Protein AF-A0A504JTM5-F1 (afdb_monomer)

Mean predicted aligned error: 3.92 Å

Solvent-accessible surface area (backbone atoms only — not comparable to full-atom values): 6103 Å² total; per-residue (Å²): 134,88,81,78,81,60,62,69,62,55,51,44,75,74,41,66,90,74,52,95,74,83,84,80,76,90,74,75,88,81,75,52,71,78,75,72,40,54,75,74,54,47,53,50,61,74,68,54,81,93,69,92,79,48,91,48,44,50,67,73,57,26,41,57,56,19,70,77,44,86,96,52,50,39,91,80,42,72,56,60,83,52,68,66,46,51,51,62,79,70,107

Structure (mmCIF, N/CA/C/O backbone):
data_AF-A0A504JTM5-F1
#
_entry.id   AF-A0A504JTM5-F1
#
loop_
_atom_site.group_PDB
_atom_site.id
_atom_site.type_symbol
_atom_site.label_atom_id
_atom_site.label_alt_id
_atom_site.label_comp_id
_atom_site.label_asym_id
_atom_site.label_entity_id
_atom_site.label_seq_id
_atom_site.pdbx_PDB_ins_code
_atom_site.Cartn_x
_atom_site.Cartn_y
_atom_site.Cartn_z
_atom_site.occupancy
_atom_site.B_iso_or_equiv
_atom_site.auth_seq_id
_atom_site.auth_comp_id
_atom_site.auth_asym_id
_atom_site.auth_atom_id
_atom_site.pdbx_PDB_model_num
ATOM 1 N N . MET A 1 1 ? -13.879 13.774 -24.213 1.00 73.88 1 MET A N 1
ATOM 2 C CA . MET A 1 1 ? -12.806 14.185 -23.288 1.00 73.88 1 MET A CA 1
ATOM 3 C C . MET A 1 1 ? -11.515 13.615 -23.835 1.00 73.88 1 MET A C 1
ATOM 5 O O . MET A 1 1 ? -11.510 12.437 -24.168 1.00 73.88 1 MET A O 1
ATOM 9 N N . GLN A 1 2 ? -10.493 14.442 -24.023 1.00 86.75 2 GLN A N 1
ATOM 10 C CA . GLN A 1 2 ? -9.166 13.981 -24.423 1.00 86.75 2 GLN A CA 1
ATOM 11 C C . GLN A 1 2 ? -8.377 13.726 -23.138 1.00 86.75 2 GLN A C 1
ATOM 13 O O . GLN A 1 2 ? -8.283 14.624 -22.306 1.00 86.75 2 GLN A O 1
ATOM 18 N N . ILE A 1 3 ? -7.916 12.491 -22.940 1.00 88.31 3 ILE A N 1
ATOM 19 C CA . ILE A 1 3 ? -7.061 12.119 -21.810 1.00 88.31 3 ILE A CA 1
ATOM 20 C C . ILE A 1 3 ? -5.638 12.103 -22.350 1.00 88.31 3 ILE A C 1
ATOM 22 O O . ILE A 1 3 ? -5.343 11.347 -23.275 1.00 88.31 3 ILE A O 1
ATOM 26 N N . GLU A 1 4 ? -4.798 12.980 -21.815 1.00 93.94 4 GLU A N 1
ATOM 27 C CA . GLU A 1 4 ? -3.386 13.044 -22.179 1.00 93.94 4 GLU A CA 1
ATOM 28 C C . GLU A 1 4 ? -2.632 11.825 -21.637 1.00 93.94 4 GLU A C 1
ATOM 30 O O . GLU A 1 4 ? -3.001 11.249 -20.611 1.00 93.94 4 GLU A O 1
ATOM 35 N N . GLU A 1 5 ? -1.569 11.426 -22.333 1.00 95.81 5 GLU A N 1
ATOM 36 C CA . GLU A 1 5 ? -0.726 10.321 -21.884 1.00 95.81 5 GLU A CA 1
ATOM 37 C C . GLU A 1 5 ? 0.015 10.701 -20.599 1.00 95.81 5 GLU A C 1
ATOM 39 O O . GLU A 1 5 ? 0.650 11.755 -20.510 1.00 95.81 5 GLU A O 1
ATOM 44 N N . PHE A 1 6 ? 0.019 9.792 -19.625 1.00 95.88 6 PHE A N 1
ATOM 45 C CA . PHE A 1 6 ? 0.921 9.90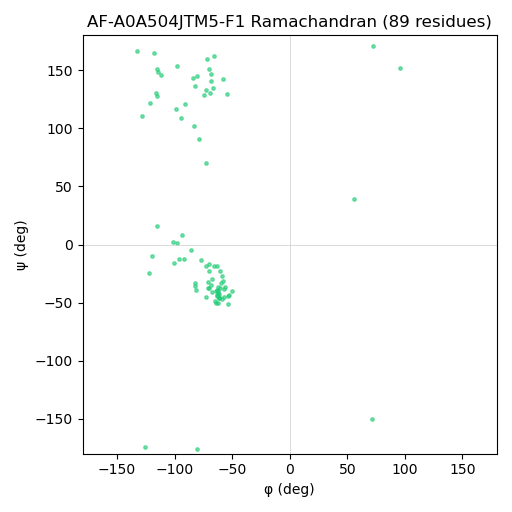3 -18.493 1.00 95.88 6 PHE A CA 1
ATOM 46 C C . PHE A 1 6 ? 2.325 9.431 -18.903 1.00 95.88 6 PHE A C 1
ATOM 48 O O . PHE A 1 6 ? 2.671 8.255 -18.807 1.00 95.88 6 PHE A O 1
ATOM 55 N N . THR A 1 7 ? 3.151 10.368 -19.374 1.00 96.31 7 THR A N 1
ATOM 56 C CA . THR A 1 7 ? 4.461 10.064 -19.977 1.00 96.31 7 THR A CA 1
ATOM 57 C C . THR A 1 7 ? 5.394 9.266 -19.057 1.00 96.31 7 THR A C 1
ATOM 59 O O . THR A 1 7 ? 6.110 8.387 -19.534 1.00 96.31 7 THR A O 1
ATOM 62 N N .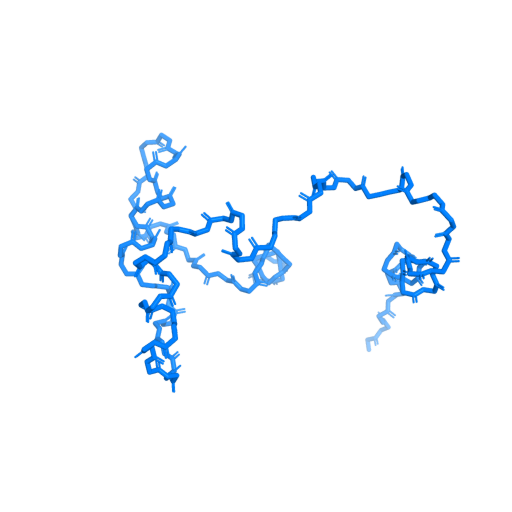 LEU A 1 8 ? 5.383 9.528 -17.743 1.00 95.00 8 LEU A N 1
ATOM 63 C CA . LEU A 1 8 ? 6.199 8.773 -16.782 1.00 95.00 8 LEU A CA 1
ATOM 64 C C . LEU A 1 8 ? 5.804 7.289 -16.754 1.00 95.00 8 LEU A C 1
ATOM 66 O O . LEU A 1 8 ? 6.659 6.421 -16.924 1.00 95.00 8 LEU A O 1
ATOM 70 N N . GLU A 1 9 ? 4.508 7.008 -16.616 1.00 95.25 9 GLU A N 1
ATOM 71 C CA . GLU A 1 9 ? 3.969 5.645 -16.603 1.00 95.25 9 GLU A CA 1
ATOM 72 C C . GLU A 1 9 ? 4.223 4.926 -17.936 1.00 95.25 9 GLU A C 1
ATOM 74 O O . GLU A 1 9 ? 4.556 3.735 -17.963 1.00 95.25 9 GLU A O 1
ATOM 79 N N . ARG A 1 10 ? 4.156 5.660 -19.058 1.00 96.12 10 ARG A N 1
ATOM 80 C CA . ARG A 1 10 ? 4.492 5.121 -20.381 1.00 96.12 10 ARG A CA 1
ATOM 81 C C . ARG A 1 10 ? 5.944 4.651 -20.460 1.00 96.12 10 ARG A C 1
ATOM 83 O O . ARG A 1 10 ? 6.194 3.561 -20.977 1.00 96.12 10 ARG A O 1
ATOM 90 N N . ILE A 1 11 ? 6.886 5.458 -19.968 1.00 95.31 11 ILE A N 1
ATOM 91 C CA . ILE A 1 11 ? 8.319 5.129 -19.959 1.00 95.31 11 ILE A CA 1
ATOM 92 C C . ILE A 1 11 ? 8.580 3.914 -19.061 1.00 95.31 11 ILE A C 1
ATOM 94 O O . ILE A 1 11 ? 9.215 2.961 -19.512 1.00 95.31 11 ILE A O 1
ATOM 98 N N . GLN A 1 12 ? 8.044 3.901 -17.838 1.00 95.00 12 GLN A N 1
ATOM 99 C CA . GLN A 1 12 ? 8.201 2.767 -16.917 1.00 95.00 12 GLN A CA 1
ATOM 100 C C . GLN A 1 12 ? 7.652 1.473 -17.535 1.00 95.00 12 GLN A C 1
ATOM 102 O O . GLN A 1 12 ? 8.358 0.471 -17.612 1.00 95.00 12 GLN A O 1
ATOM 107 N N . SER A 1 13 ? 6.452 1.509 -18.118 1.00 94.56 13 SER A N 1
ATOM 108 C CA . SER A 1 13 ? 5.850 0.335 -18.770 1.00 94.56 13 SER A CA 1
ATOM 109 C C . SER A 1 13 ? 6.708 -0.259 -19.895 1.00 94.56 13 SER A C 1
ATOM 111 O O . SER A 1 13 ? 6.657 -1.462 -20.144 1.00 94.56 13 SER A O 1
ATOM 113 N N . LEU A 1 14 ? 7.476 0.575 -20.603 1.00 95.94 14 LEU A N 1
ATOM 114 C CA . LEU A 1 14 ? 8.339 0.136 -21.698 1.00 95.94 14 LEU A CA 1
ATOM 115 C C . LEU A 1 14 ? 9.685 -0.418 -21.224 1.00 95.94 14 LEU A C 1
ATOM 117 O O . LEU A 1 14 ? 10.208 -1.332 -21.861 1.00 95.94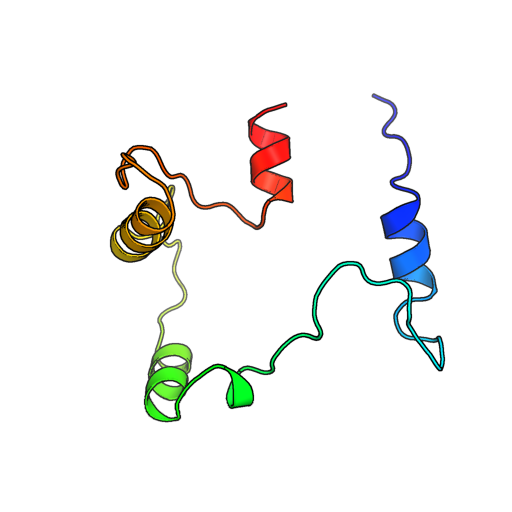 14 LEU A O 1
ATOM 121 N N . TYR A 1 15 ? 10.259 0.150 -20.162 1.00 95.75 15 TYR A N 1
ATOM 122 C CA . TYR A 1 15 ? 11.682 -0.028 -19.859 1.00 95.75 15 TYR A CA 1
ATOM 123 C C . TYR A 1 15 ? 11.981 -0.630 -18.478 1.00 95.75 15 TYR A C 1
ATOM 125 O O . TYR A 1 15 ? 13.021 -1.270 -18.336 1.00 95.75 15 TYR A O 1
ATOM 133 N N . GLU A 1 16 ? 11.081 -0.502 -17.495 1.00 94.25 16 GLU A N 1
ATOM 134 C CA . GLU A 1 16 ? 11.308 -0.837 -16.072 1.00 94.25 16 GLU A CA 1
ATOM 135 C C . GLU A 1 16 ? 11.912 -2.236 -15.854 1.00 94.25 16 GLU A C 1
ATOM 137 O O . GLU A 1 16 ? 12.816 -2.407 -15.042 1.00 94.25 16 GLU A O 1
ATOM 142 N N . ASN A 1 17 ? 11.453 -3.233 -16.620 1.00 93.56 17 ASN A N 1
ATOM 143 C CA . ASN A 1 17 ? 11.819 -4.645 -16.442 1.00 93.56 17 ASN A CA 1
ATOM 144 C C . ASN A 1 17 ? 12.873 -5.166 -17.437 1.00 93.56 17 ASN A C 1
ATOM 146 O O . ASN A 1 17 ? 13.169 -6.360 -17.434 1.00 93.56 17 ASN A O 1
ATOM 150 N N . ILE A 1 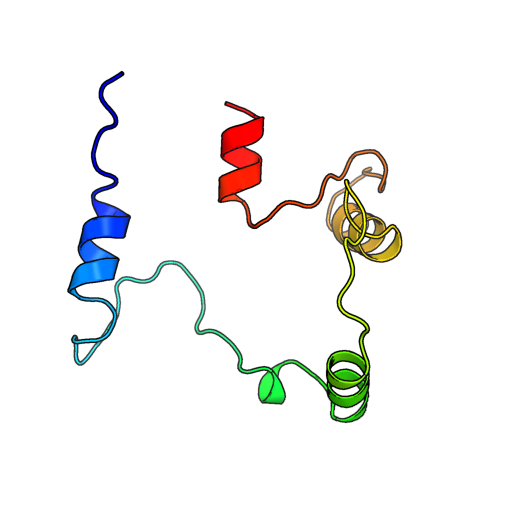18 ? 13.398 -4.317 -18.329 1.00 96.06 18 ILE A N 1
ATOM 151 C CA . ILE A 1 18 ? 14.342 -4.742 -19.385 1.00 96.06 18 ILE A CA 1
ATOM 152 C C . ILE A 1 18 ? 15.706 -4.055 -19.306 1.00 96.06 18 ILE A C 1
ATOM 154 O O . ILE A 1 18 ? 16.625 -4.438 -20.030 1.00 96.06 18 ILE A O 1
ATOM 158 N N . VAL A 1 19 ? 15.847 -3.036 -18.460 1.00 95.00 19 VAL A N 1
ATOM 159 C CA . VAL A 1 19 ? 17.128 -2.365 -18.228 1.00 95.00 19 VAL A CA 1
ATOM 160 C C . VAL A 1 19 ? 17.994 -3.169 -17.259 1.00 95.00 19 VAL A C 1
ATOM 162 O O . VAL A 1 19 ? 17.495 -3.769 -16.314 1.00 95.00 19 VAL A O 1
ATOM 165 N N . GLU A 1 20 ? 19.309 -3.159 -17.476 1.00 96.06 20 GLU A N 1
ATOM 166 C CA . GLU A 1 20 ? 20.266 -3.830 -16.582 1.00 96.06 20 GLU A CA 1
ATOM 167 C C . GLU A 1 20 ? 20.384 -3.115 -15.228 1.00 96.06 20 GLU A C 1
ATOM 169 O O . GLU A 1 20 ? 20.485 -3.752 -14.182 1.00 96.06 20 GLU A O 1
ATOM 174 N N . TYR A 1 21 ? 20.327 -1.781 -15.251 1.00 94.19 21 TYR A N 1
ATOM 175 C CA . TYR A 1 21 ? 20.381 -0.941 -14.062 1.00 94.19 21 TYR A CA 1
ATOM 176 C C . TYR A 1 21 ? 19.206 0.029 -14.072 1.00 94.19 21 TYR A C 1
ATOM 178 O O . TYR A 1 21 ? 19.175 0.965 -14.875 1.00 94.19 21 TYR A O 1
ATOM 186 N N . ASN A 1 22 ? 18.251 -0.174 -13.165 1.00 92.94 22 ASN A N 1
ATOM 187 C CA . ASN A 1 22 ? 17.171 0.777 -12.951 1.00 92.94 22 ASN A CA 1
ATOM 188 C C . ASN A 1 22 ? 17.524 1.736 -11.809 1.00 92.94 22 ASN A C 1
ATOM 190 O O . ASN A 1 22 ? 17.560 1.349 -10.645 1.00 92.94 22 ASN A O 1
ATOM 194 N N . LEU A 1 23 ? 17.804 2.991 -12.165 1.00 92.69 23 LEU A N 1
ATOM 195 C CA . LEU A 1 23 ? 18.108 4.082 -11.230 1.00 92.69 23 LEU A CA 1
ATOM 196 C C . LEU A 1 23 ? 17.042 5.190 -11.284 1.00 92.69 23 LEU A C 1
ATOM 198 O O . LEU A 1 23 ? 17.310 6.322 -10.886 1.00 92.69 23 LEU A O 1
ATOM 202 N N . SER A 1 24 ? 15.877 4.890 -11.864 1.00 91.88 24 SER A N 1
ATOM 203 C CA . SER A 1 24 ? 14.840 5.881 -12.169 1.00 91.88 24 SER A CA 1
ATOM 204 C C . SER A 1 24 ? 13.692 5.920 -11.160 1.00 91.88 24 SER A C 1
ATOM 206 O O . SER A 1 24 ? 12.945 6.898 -11.143 1.00 91.88 24 SER A O 1
ATOM 208 N N . ASP A 1 25 ? 13.555 4.892 -10.320 1.00 89.00 25 ASP A N 1
ATOM 209 C CA . ASP A 1 25 ? 12.494 4.832 -9.318 1.00 89.00 25 ASP A CA 1
ATOM 210 C C . ASP A 1 25 ? 12.705 5.886 -8.212 1.00 89.00 25 ASP A C 1
ATOM 212 O O . ASP A 1 25 ? 13.821 6.153 -7.763 1.00 89.00 25 ASP A O 1
ATOM 216 N N . SER A 1 26 ? 11.601 6.495 -7.784 1.00 92.19 26 SER A N 1
ATOM 217 C CA . SER A 1 26 ? 11.547 7.453 -6.672 1.00 92.19 26 SER A CA 1
ATOM 218 C C . SER A 1 26 ? 11.236 6.790 -5.327 1.00 92.19 26 SER A C 1
ATOM 220 O O . SER A 1 26 ? 11.364 7.430 -4.280 1.00 92.19 26 SER A O 1
ATOM 222 N N . GLY A 1 27 ? 10.803 5.527 -5.358 1.00 91.00 27 GLY A N 1
ATOM 223 C CA . GLY A 1 27 ? 10.527 4.714 -4.186 1.00 91.00 27 GLY A CA 1
ATOM 224 C C . GLY A 1 27 ? 11.774 4.091 -3.556 1.00 91.00 27 GLY A C 1
ATOM 225 O O . GLY A 1 27 ? 12.917 4.326 -3.948 1.00 91.00 27 GLY A O 1
ATOM 226 N N . VAL A 1 28 ? 11.526 3.269 -2.538 1.00 92.44 28 VAL A N 1
ATOM 227 C CA . VAL A 1 28 ? 12.523 2.363 -1.957 1.00 92.44 28 VAL A CA 1
ATOM 228 C C . VAL A 1 28 ? 12.334 0.967 -2.538 1.00 92.44 28 VAL A C 1
ATOM 230 O O . VAL A 1 28 ? 11.219 0.603 -2.907 1.00 92.44 28 VAL A O 1
ATOM 233 N N . HIS A 1 29 ? 13.406 0.172 -2.577 1.00 91.81 29 HIS A N 1
ATOM 234 C CA . HIS A 1 29 ? 13.325 -1.207 -3.058 1.00 91.81 29 HIS A CA 1
ATOM 235 C C . HIS A 1 29 ? 12.241 -1.984 -2.285 1.00 91.81 29 HIS A C 1
ATOM 237 O O . HIS A 1 29 ? 12.247 -1.953 -1.048 1.00 91.81 29 HIS A O 1
ATOM 243 N N . PRO A 1 30 ? 11.318 -2.679 -2.974 1.00 93.25 30 PRO A N 1
ATOM 244 C CA . PRO A 1 30 ? 10.212 -3.358 -2.317 1.00 93.25 30 PRO A CA 1
ATOM 245 C C . PRO A 1 30 ? 10.706 -4.546 -1.489 1.00 93.25 30 PRO A C 1
ATOM 247 O O . PRO A 1 30 ? 11.649 -5.242 -1.866 1.00 93.25 30 PRO A O 1
ATOM 250 N N . TYR A 1 31 ? 10.022 -4.798 -0.376 1.00 96.62 31 TYR A N 1
ATOM 251 C CA . TYR A 1 31 ? 10.174 -6.030 0.388 1.00 96.62 31 TYR A CA 1
ATOM 252 C C . TYR A 1 31 ? 9.291 -7.134 -0.195 1.00 96.62 31 TYR A C 1
ATOM 254 O O . TYR A 1 31 ? 8.145 -6.898 -0.584 1.00 96.62 31 TYR A O 1
ATOM 262 N N . SER A 1 32 ? 9.784 -8.368 -0.177 1.00 97.12 32 SER A N 1
ATOM 263 C CA . SER A 1 32 ? 8.935 -9.552 -0.284 1.00 97.12 32 SER A CA 1
ATOM 264 C C . SER A 1 32 ? 8.135 -9.769 1.008 1.00 97.12 32 SER A C 1
ATOM 266 O O . SER A 1 32 ? 8.532 -9.338 2.093 1.00 97.12 32 SER A O 1
ATOM 268 N N . LEU A 1 33 ? 7.032 -10.524 0.936 1.00 96.56 33 LEU A N 1
ATOM 269 C CA . LEU A 1 33 ? 6.266 -10.903 2.136 1.00 96.56 33 LEU A CA 1
ATOM 270 C C . LEU A 1 33 ? 7.106 -11.694 3.155 1.00 96.56 33 LEU A C 1
ATOM 272 O O . LEU A 1 33 ? 6.824 -11.647 4.348 1.00 96.56 33 LEU A O 1
ATOM 276 N N . ASN A 1 34 ? 8.141 -12.406 2.698 1.00 97.00 34 ASN A N 1
ATOM 277 C CA . ASN A 1 34 ? 9.053 -13.144 3.574 1.00 97.00 34 ASN A CA 1
ATOM 278 C C . ASN A 1 34 ? 9.973 -12.226 4.382 1.00 97.00 34 ASN A C 1
ATOM 280 O O . ASN A 1 34 ? 10.340 -12.582 5.499 1.00 97.00 34 ASN A O 1
ATOM 284 N N . GLU A 1 35 ? 10.349 -11.079 3.817 1.00 97.75 35 GLU A N 1
ATOM 285 C CA . GLU A 1 35 ? 11.179 -10.081 4.494 1.00 97.75 35 GLU A CA 1
ATOM 286 C C . GLU A 1 35 ? 10.346 -9.174 5.402 1.00 97.75 35 GLU A C 1
ATOM 288 O O . GLU A 1 35 ? 10.833 -8.744 6.443 1.00 97.75 35 GLU A O 1
ATOM 293 N N . LEU A 1 36 ? 9.097 -8.892 5.013 1.00 97.50 36 LEU A N 1
ATOM 294 C CA . LEU A 1 36 ? 8.229 -7.961 5.731 1.00 97.50 36 LEU A CA 1
ATOM 295 C C . LEU A 1 36 ? 7.531 -8.587 6.947 1.00 97.50 36 LEU A C 1
ATOM 297 O O . LEU A 1 36 ? 7.362 -7.913 7.958 1.00 97.50 36 LEU A O 1
ATOM 301 N N . LEU A 1 37 ? 7.085 -9.842 6.838 1.00 97.81 37 LEU A N 1
ATOM 302 C CA . LEU A 1 37 ? 6.204 -10.475 7.824 1.00 97.81 37 LEU A CA 1
ATOM 303 C C . LEU A 1 37 ? 6.912 -11.593 8.589 1.00 97.81 37 LEU A C 1
ATOM 305 O O . LEU A 1 37 ? 7.691 -12.357 8.011 1.00 97.81 37 LEU A O 1
ATOM 309 N N . SER A 1 38 ? 6.571 -11.759 9.867 1.00 98.25 38 SER A N 1
ATOM 310 C CA . SER A 1 38 ? 6.967 -12.939 10.644 1.00 98.25 38 SER A CA 1
ATOM 311 C C . SER A 1 38 ? 6.302 -14.223 10.111 1.00 98.25 38 SER A C 1
ATOM 313 O O . SER A 1 38 ? 5.301 -14.153 9.387 1.00 98.25 38 SER A O 1
ATOM 315 N N . PRO A 1 39 ? 6.814 -15.424 10.452 1.00 97.88 39 PRO A N 1
ATOM 316 C CA . PRO A 1 39 ? 6.146 -16.679 10.109 1.00 97.88 39 PRO A CA 1
ATOM 317 C C . PRO A 1 39 ? 4.678 -16.718 10.552 1.00 97.88 39 PRO A C 1
ATOM 319 O O . PRO A 1 39 ? 3.815 -17.101 9.768 1.00 97.88 39 PRO A O 1
ATOM 322 N N . GLU A 1 40 ? 4.379 -16.257 11.767 1.00 98.12 40 GLU A N 1
ATOM 323 C CA . GLU A 1 40 ? 3.025 -16.255 12.320 1.00 98.12 40 GLU A CA 1
ATOM 324 C C . GLU A 1 40 ? 2.096 -15.271 11.593 1.00 98.12 40 GLU A C 1
ATOM 326 O O . GLU A 1 40 ? 0.902 -15.533 11.443 1.00 98.12 40 GLU A O 1
ATOM 331 N N . GLU A 1 41 ? 2.616 -14.130 11.138 1.00 97.81 41 GLU A N 1
ATOM 332 C CA . GLU A 1 41 ? 1.848 -13.154 10.356 1.00 97.81 41 GLU A CA 1
ATOM 333 C C . GLU A 1 41 ? 1.535 -13.663 8.950 1.00 97.81 41 GLU A C 1
ATOM 335 O O . GLU A 1 41 ? 0.422 -13.459 8.463 1.00 97.81 41 GLU A O 1
ATOM 340 N N . ARG A 1 42 ? 2.467 -14.382 8.315 1.00 97.88 42 ARG A N 1
ATOM 341 C CA . ARG A 1 42 ? 2.224 -14.994 7.000 1.00 97.88 42 ARG A CA 1
ATOM 342 C C . ARG A 1 42 ? 1.108 -16.031 7.049 1.00 97.88 42 ARG A C 1
ATOM 344 O O . ARG A 1 42 ? 0.248 -16.019 6.173 1.00 97.88 42 ARG A O 1
ATOM 351 N N . GLU A 1 43 ? 1.061 -16.859 8.090 1.00 98.00 43 GLU A N 1
ATOM 352 C CA . GLU A 1 43 ? -0.039 -17.817 8.270 1.00 98.00 43 GLU A CA 1
ATOM 353 C C . GLU A 1 43 ? -1.396 -17.112 8.404 1.00 98.00 43 GLU A C 1
ATOM 355 O O . GLU A 1 43 ? -2.390 -17.565 7.840 1.00 98.00 43 GLU A O 1
ATOM 360 N N . LYS A 1 44 ? -1.448 -15.950 9.072 1.00 96.88 44 LYS A N 1
ATOM 361 C CA . LYS A 1 44 ? -2.681 -15.146 9.138 1.00 96.88 44 LYS A CA 1
ATOM 362 C C . LYS A 1 44 ? -3.105 -14.623 7.768 1.00 96.88 44 LYS A C 1
ATOM 364 O O . LYS A 1 44 ? -4.297 -14.619 7.481 1.00 96.88 44 LYS A O 1
ATOM 369 N N . VAL A 1 45 ? -2.154 -14.187 6.935 1.00 96.12 45 VAL A N 1
ATOM 370 C CA . VAL A 1 45 ? -2.443 -13.744 5.560 1.00 96.12 45 VAL A CA 1
ATOM 371 C C . VAL A 1 45 ? -2.995 -14.903 4.729 1.00 96.12 45 VAL A C 1
ATOM 373 O O . VAL A 1 45 ? -3.991 -14.727 4.035 1.00 96.12 45 VAL A O 1
ATOM 376 N N . LEU A 1 46 ? -2.400 -16.094 4.835 1.00 97.31 46 LEU A N 1
ATOM 377 C CA . LEU A 1 46 ? -2.854 -17.287 4.112 1.00 97.31 46 LEU A CA 1
ATOM 378 C C . LEU A 1 46 ? -4.222 -17.797 4.587 1.00 97.31 46 LEU A C 1
ATOM 380 O O . LEU A 1 46 ? -4.969 -18.369 3.797 1.00 97.31 46 LEU A O 1
ATOM 384 N N . ALA A 1 47 ? -4.557 -17.584 5.860 1.00 97.38 47 ALA A N 1
ATOM 385 C CA . ALA A 1 47 ? -5.842 -17.960 6.441 1.00 97.38 47 ALA A CA 1
ATOM 386 C C . ALA A 1 47 ? -6.950 -16.907 6.243 1.00 97.38 47 ALA A C 1
ATOM 388 O O . ALA A 1 47 ? -8.090 -17.146 6.648 1.00 97.38 47 ALA A O 1
ATOM 389 N N . ALA A 1 48 ? -6.639 -15.738 5.675 1.00 94.88 48 ALA A N 1
ATOM 390 C CA . ALA A 1 48 ? -7.603 -14.656 5.526 1.00 94.88 48 ALA A CA 1
ATOM 391 C C . ALA A 1 48 ? -8.696 -15.007 4.502 1.00 94.88 48 ALA A C 1
ATOM 393 O O . ALA A 1 48 ? -8.416 -15.395 3.368 1.00 94.88 48 ALA A O 1
ATOM 394 N N . GLU A 1 49 ? -9.959 -14.815 4.885 1.00 95.44 49 GLU A N 1
ATOM 395 C CA . GLU A 1 49 ? -11.089 -14.931 3.965 1.00 95.44 49 GLU A CA 1
ATOM 396 C C . GLU A 1 49 ? -11.146 -13.710 3.035 1.00 95.44 49 GLU A C 1
ATOM 398 O O . GLU A 1 49 ? -11.130 -12.560 3.483 1.00 95.44 49 GLU A O 1
ATOM 403 N N . LEU A 1 50 ? -11.228 -13.957 1.727 1.00 95.31 50 LEU A N 1
ATOM 404 C CA . LEU A 1 50 ? -11.319 -12.903 0.720 1.00 95.31 50 LEU A CA 1
ATOM 405 C C . LEU A 1 50 ? -12.774 -12.439 0.583 1.00 95.31 50 LEU A C 1
ATOM 407 O O . LEU A 1 50 ? -13.594 -13.102 -0.049 1.00 95.31 50 LEU A O 1
ATOM 411 N N . GLY A 1 51 ? -13.085 -11.288 1.178 1.00 91.94 51 GLY A N 1
ATOM 412 C CA . GLY A 1 51 ? -14.408 -10.665 1.140 1.00 91.94 51 GLY A CA 1
ATOM 413 C C . GLY A 1 51 ? -14.381 -9.217 0.647 1.00 91.94 51 GLY A C 1
ATOM 414 O O . GLY A 1 51 ? -13.344 -8.686 0.261 1.00 91.94 51 GLY A O 1
ATOM 415 N N . TYR A 1 52 ? -15.541 -8.558 0.697 1.00 89.88 52 TYR A N 1
ATOM 416 C CA . TYR A 1 52 ? -15.713 -7.178 0.214 1.00 89.88 52 TYR A CA 1
ATOM 417 C C . TYR A 1 52 ? -15.015 -6.120 1.092 1.00 89.88 52 TYR A C 1
ATOM 419 O O . TYR A 1 52 ? -14.806 -4.989 0.664 1.00 89.88 52 TYR A O 1
ATOM 427 N N . GLY A 1 53 ? -14.643 -6.481 2.323 1.00 87.69 53 GLY A N 1
ATOM 428 C CA . GLY A 1 53 ? -13.914 -5.603 3.236 1.00 87.69 53 GLY A CA 1
ATOM 429 C C . GLY A 1 53 ? -14.751 -4.447 3.793 1.00 87.69 53 GLY A C 1
ATOM 430 O O . GLY A 1 53 ? -15.957 -4.567 4.003 1.00 87.69 53 GLY A O 1
ATOM 431 N N . TRP A 1 54 ? -14.078 -3.333 4.090 1.00 92.81 54 TRP A N 1
ATOM 432 C CA . TRP A 1 54 ? -14.648 -2.142 4.727 1.00 92.81 54 TRP A CA 1
ATOM 433 C C . TRP A 1 54 ? -14.591 -0.958 3.765 1.00 92.81 54 TRP A C 1
ATOM 435 O O . TRP 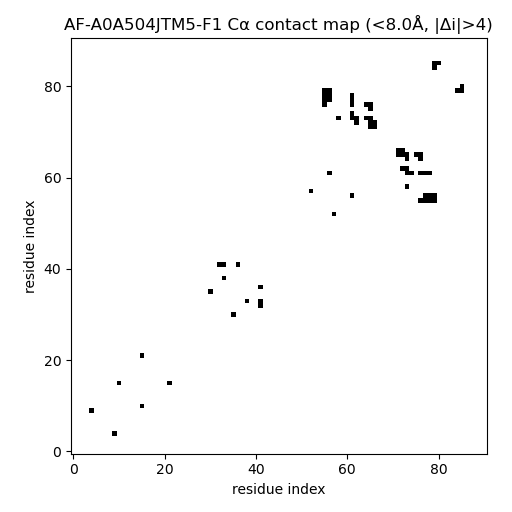A 1 54 ? -13.500 -0.612 3.322 1.00 92.81 54 TRP A O 1
ATOM 445 N N . THR A 1 55 ? -15.716 -0.275 3.530 1.00 92.75 55 THR A N 1
ATOM 446 C CA . THR A 1 55 ? -15.807 0.840 2.565 1.00 92.75 55 THR A CA 1
ATOM 447 C C . THR A 1 55 ? -14.763 1.936 2.791 1.00 92.75 55 THR A C 1
ATOM 449 O O . THR A 1 55 ? -14.127 2.366 1.841 1.00 92.75 55 THR A O 1
ATOM 452 N N . ASN A 1 56 ? -14.547 2.355 4.042 1.00 94.12 56 ASN A N 1
ATOM 453 C CA . ASN A 1 56 ? -13.565 3.399 4.375 1.00 94.12 56 ASN A CA 1
ATOM 454 C C . ASN A 1 56 ? -12.217 2.821 4.849 1.00 94.12 56 ASN A C 1
ATOM 456 O O . ASN A 1 56 ? -11.322 3.573 5.230 1.00 94.12 56 ASN A O 1
ATOM 460 N N . GLY A 1 57 ? -12.079 1.492 4.884 1.00 95.81 57 GLY A N 1
ATOM 461 C CA . GLY A 1 57 ? -10.983 0.781 5.540 1.00 95.81 57 GLY A CA 1
ATOM 462 C C . GLY A 1 57 ? -11.309 0.307 6.962 1.00 95.81 57 GLY A C 1
ATOM 463 O O . GLY A 1 57 ? -12.132 0.890 7.681 1.00 95.81 57 GLY A O 1
ATOM 464 N N . ALA A 1 58 ? -10.654 -0.786 7.365 1.00 95.62 58 ALA A N 1
ATOM 465 C CA . ALA A 1 58 ? -10.820 -1.389 8.686 1.00 95.62 58 ALA A CA 1
ATOM 466 C C . ALA A 1 58 ? -10.489 -0.383 9.801 1.00 95.62 58 ALA A C 1
ATOM 468 O O . ALA A 1 58 ? -9.551 0.403 9.675 1.00 95.62 58 ALA A O 1
ATOM 469 N N . VAL A 1 59 ? -11.239 -0.431 10.907 1.00 96.62 59 VAL A N 1
ATOM 470 C CA . VAL A 1 59 ? -11.091 0.513 12.034 1.00 96.62 59 VAL A CA 1
ATOM 471 C C . VAL A 1 59 ? -9.645 0.557 12.536 1.00 96.62 59 VAL A C 1
ATOM 473 O O . VAL A 1 59 ? -9.046 1.626 12.554 1.00 96.62 59 VAL A O 1
ATOM 476 N N . VAL A 1 60 ? -9.056 -0.610 12.814 1.00 97.19 60 VAL A N 1
ATOM 477 C CA . VAL A 1 60 ? -7.674 -0.729 13.314 1.00 97.19 60 VAL A CA 1
ATOM 478 C C . VAL A 1 60 ? -6.633 -0.133 12.361 1.00 97.19 60 VAL A C 1
ATOM 480 O O . VAL A 1 60 ? -5.641 0.436 12.804 1.00 97.19 60 VAL A O 1
ATOM 483 N N . LEU A 1 61 ? -6.866 -0.213 11.046 1.00 97.56 61 LEU A N 1
ATOM 484 C CA . LEU A 1 61 ? -5.981 0.382 10.044 1.00 97.56 61 LEU A CA 1
ATOM 485 C C . LEU A 1 61 ? -6.111 1.909 10.043 1.00 97.56 61 LEU A C 1
ATOM 487 O O . LEU A 1 61 ? -5.105 2.614 10.035 1.00 97.56 61 LEU A O 1
ATOM 491 N N . ARG A 1 62 ? -7.342 2.428 10.084 1.00 98.31 62 ARG A N 1
ATOM 492 C CA . ARG A 1 62 ? -7.588 3.876 10.139 1.00 98.31 62 ARG A CA 1
ATOM 493 C C . ARG A 1 62 ? -7.030 4.507 11.413 1.00 98.31 62 ARG A C 1
ATOM 495 O O . ARG A 1 62 ? -6.450 5.585 11.341 1.00 98.31 62 ARG A O 1
ATOM 502 N N . GLU A 1 63 ? -7.153 3.830 12.553 1.00 98.44 63 GLU A N 1
ATOM 503 C CA . GLU A 1 63 ? -6.538 4.248 13.820 1.00 98.44 63 GLU A CA 1
ATOM 504 C C . GLU A 1 63 ? -5.009 4.287 13.720 1.00 98.44 63 GLU A C 1
ATOM 506 O O . GLU A 1 63 ? -4.396 5.284 14.107 1.00 98.44 63 GLU A O 1
ATOM 511 N N . ALA A 1 64 ? -4.394 3.247 13.144 1.00 98.38 64 ALA A N 1
ATOM 512 C CA . ALA A 1 64 ? -2.949 3.195 12.938 1.00 98.38 64 ALA A CA 1
ATOM 513 C C . ALA A 1 64 ? -2.451 4.331 12.028 1.00 98.38 64 ALA A C 1
ATOM 515 O O . ALA A 1 64 ? -1.452 4.974 12.345 1.00 98.38 64 ALA A O 1
ATOM 516 N N . ILE A 1 65 ? -3.167 4.624 10.935 1.00 98.25 65 ILE A N 1
ATOM 517 C CA . ILE A 1 65 ? -2.848 5.747 10.041 1.00 98.25 65 ILE A CA 1
ATOM 518 C C . ILE A 1 65 ? -2.994 7.079 10.784 1.00 98.25 65 ILE A C 1
ATOM 520 O O . ILE A 1 65 ? -2.064 7.886 10.767 1.00 98.25 65 ILE A O 1
ATOM 524 N N . ALA A 1 66 ? -4.120 7.312 11.468 1.00 98.38 66 ALA A N 1
ATOM 525 C CA . ALA A 1 66 ? -4.372 8.556 12.198 1.00 98.38 66 ALA A CA 1
ATOM 526 C C . ALA A 1 66 ? -3.287 8.843 13.248 1.00 98.38 66 ALA A C 1
ATOM 528 O O . ALA A 1 66 ? -2.846 9.984 13.372 1.00 98.38 66 ALA A O 1
ATOM 529 N N . ALA A 1 67 ? -2.791 7.804 13.931 1.00 98.31 67 ALA A N 1
ATOM 530 C CA . ALA A 1 67 ? -1.725 7.912 14.927 1.00 98.31 67 ALA A CA 1
ATOM 531 C C . ALA A 1 67 ? -0.379 8.410 14.360 1.00 98.31 67 ALA A C 1
ATOM 533 O O . ALA A 1 67 ? 0.460 8.894 15.122 1.00 98.31 67 ALA A O 1
ATOM 534 N N . THR A 1 68 ? -0.163 8.337 13.040 1.00 98.19 68 THR A N 1
ATOM 535 C CA . THR A 1 68 ? 1.035 8.905 12.392 1.00 98.19 68 THR A CA 1
ATOM 536 C C . THR A 1 68 ? 0.974 10.432 12.242 1.00 98.19 68 THR A C 1
ATOM 538 O O . THR A 1 68 ? 2.000 11.073 12.003 1.00 98.19 68 THR A O 1
A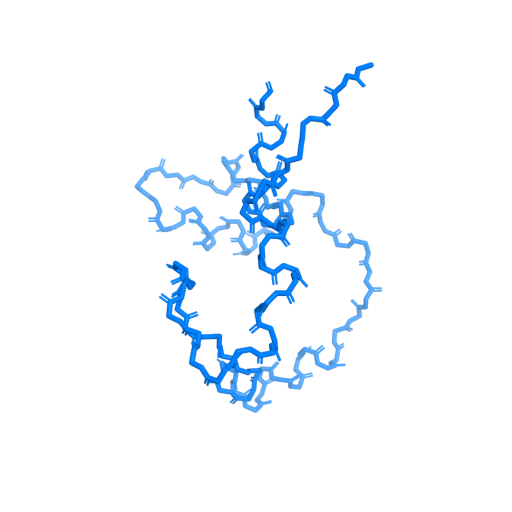TOM 541 N N . TYR A 1 69 ? -0.203 11.036 12.438 1.00 97.75 69 TYR A N 1
ATOM 542 C CA . TYR A 1 69 ? -0.440 12.472 12.309 1.00 97.75 69 TYR A CA 1
ATOM 543 C C . TYR A 1 69 ? -0.813 13.107 13.658 1.00 97.75 69 TYR A C 1
ATOM 545 O O . TYR A 1 69 ? -1.444 12.503 14.522 1.00 97.75 69 TYR A O 1
ATOM 553 N N . LYS A 1 70 ? -0.444 14.378 13.856 1.00 97.06 70 LYS A N 1
ATOM 554 C CA . LYS A 1 70 ? -0.809 15.119 15.075 1.00 97.06 70 LYS A CA 1
ATOM 555 C C . LYS A 1 70 ? -2.294 15.474 15.064 1.00 97.06 70 LYS A C 1
ATOM 557 O O . LYS A 1 70 ? -2.764 16.066 14.097 1.00 97.06 70 LYS A O 1
ATOM 562 N N . ASN A 1 71 ? -2.974 15.224 16.185 1.00 96.38 71 ASN A N 1
ATOM 563 C CA . ASN A 1 71 ? -4.364 15.624 16.430 1.00 96.38 71 ASN A CA 1
ATOM 564 C C . ASN A 1 71 ? -5.350 15.123 15.359 1.00 96.38 71 ASN A C 1
ATOM 566 O O . ASN A 1 71 ? -6.240 15.873 14.965 1.00 96.38 71 ASN A O 1
ATOM 570 N N . ARG A 1 72 ? -5.174 13.888 14.873 1.00 97.94 72 ARG A N 1
ATOM 571 C CA . ARG A 1 72 ? -6.105 13.241 13.940 1.00 97.94 72 ARG A CA 1
ATOM 572 C C . ARG A 1 72 ? -6.771 12.026 14.562 1.00 97.94 72 ARG A C 1
ATOM 574 O O . ARG A 1 72 ? -6.176 11.366 15.414 1.00 97.94 72 ARG A O 1
ATOM 581 N N . THR A 1 73 ? -7.989 11.728 14.121 1.00 97.94 73 THR A N 1
ATOM 582 C CA . THR A 1 73 ? -8.732 10.522 14.516 1.00 97.94 73 THR A CA 1
ATOM 583 C C . THR A 1 73 ? -9.029 9.629 13.312 1.00 97.94 73 THR A C 1
ATOM 585 O O . THR A 1 73 ? -8.923 10.047 12.160 1.00 97.94 73 THR A O 1
ATOM 588 N N . ALA A 1 74 ? -9.420 8.379 13.569 1.00 97.56 74 ALA A N 1
ATOM 589 C CA . ALA A 1 74 ? -9.780 7.426 12.519 1.00 97.56 74 ALA A CA 1
ATOM 590 C C . ALA A 1 74 ? -10.977 7.882 11.660 1.00 97.56 74 ALA A C 1
ATOM 592 O O . ALA A 1 74 ? -11.120 7.418 10.529 1.00 97.56 74 ALA A O 1
ATOM 593 N N . ASP A 1 75 ? -11.829 8.774 12.174 1.00 97.06 75 ASP A N 1
ATOM 594 C CA . ASP A 1 75 ? -12.984 9.322 11.448 1.00 97.06 75 ASP A CA 1
ATOM 595 C C . ASP A 1 75 ? -12.570 10.319 10.358 1.00 97.06 75 ASP A C 1
ATOM 597 O O . ASP A 1 75 ? -13.326 10.567 9.423 1.00 97.06 75 ASP A O 1
ATOM 601 N N . GLU A 1 76 ? -11.350 10.851 10.445 1.00 96.81 76 GLU A N 1
ATOM 602 C CA . GLU A 1 76 ? -10.749 11.737 9.445 1.00 96.81 76 GLU A CA 1
ATOM 603 C C . GLU A 1 76 ? -9.898 10.970 8.414 1.00 96.81 76 GLU A C 1
ATOM 605 O O . GLU A 1 76 ? -9.192 11.585 7.616 1.00 96.81 76 GL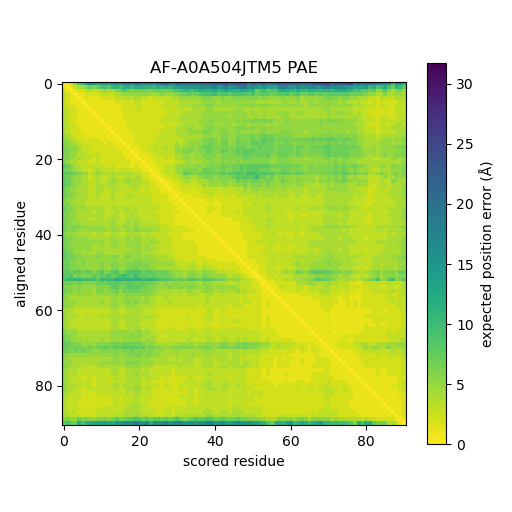U A O 1
ATOM 610 N N . VAL A 1 77 ? -9.932 9.631 8.431 1.00 97.44 77 VAL A N 1
ATOM 611 C CA . VAL A 1 77 ? -9.138 8.771 7.543 1.00 97.44 77 VAL A CA 1
ATOM 612 C C . VAL A 1 77 ? -10.047 7.956 6.628 1.00 97.44 77 VAL A C 1
ATOM 614 O O . VAL A 1 77 ? -10.942 7.246 7.087 1.00 97.44 77 VAL A O 1
ATOM 617 N N . MET A 1 78 ? -9.750 7.988 5.329 1.00 97.06 78 MET A N 1
ATOM 618 C CA . MET A 1 78 ? -10.319 7.089 4.326 1.00 97.06 78 MET A CA 1
ATOM 619 C C . MET A 1 78 ? -9.188 6.330 3.634 1.00 97.06 78 MET A C 1
ATOM 621 O O . MET A 1 78 ? -8.274 6.935 3.073 1.00 97.06 78 MET A O 1
ATOM 625 N N . VAL A 1 79 ? -9.237 5.001 3.699 1.00 97.62 79 VAL A N 1
ATOM 626 C CA . VAL A 1 79 ? -8.268 4.130 3.025 1.00 97.62 79 VAL A CA 1
ATOM 627 C C . VAL A 1 79 ? -8.680 3.958 1.567 1.00 97.62 79 VAL A C 1
ATOM 629 O O . VAL A 1 79 ? -9.852 3.749 1.275 1.00 97.62 79 VAL A O 1
ATOM 632 N N . THR A 1 80 ? -7.706 4.043 0.667 1.00 97.31 80 THR A N 1
ATOM 633 C CA . THR A 1 80 ? -7.880 3.958 -0.789 1.00 97.31 80 THR A CA 1
ATOM 634 C C . THR A 1 80 ? -6.847 3.001 -1.392 1.00 97.31 80 THR A C 1
ATOM 636 O O . THR A 1 80 ? -5.877 2.613 -0.732 1.00 97.31 80 THR A O 1
ATOM 639 N N . ASN A 1 81 ? -7.050 2.617 -2.649 1.00 96.38 81 ASN A N 1
ATOM 640 C CA . ASN A 1 81 ? -6.167 1.801 -3.476 1.00 96.38 81 ASN A CA 1
ATOM 641 C C . ASN A 1 81 ? -4.935 2.611 -3.908 1.00 96.38 81 ASN A C 1
ATOM 643 O O . ASN A 1 81 ? -4.771 2.999 -5.066 1.00 96.38 81 ASN A O 1
ATOM 647 N N . GLY A 1 82 ? -4.068 2.886 -2.936 1.00 96.50 82 GLY A N 1
ATOM 648 C CA . GLY A 1 82 ? -2.925 3.773 -3.105 1.00 96.50 82 GLY A CA 1
ATOM 649 C C . GLY A 1 82 ? -3.322 5.250 -3.201 1.00 96.50 82 GLY A C 1
ATOM 650 O O . GLY A 1 82 ? -4.489 5.619 -3.320 1.00 96.50 82 GL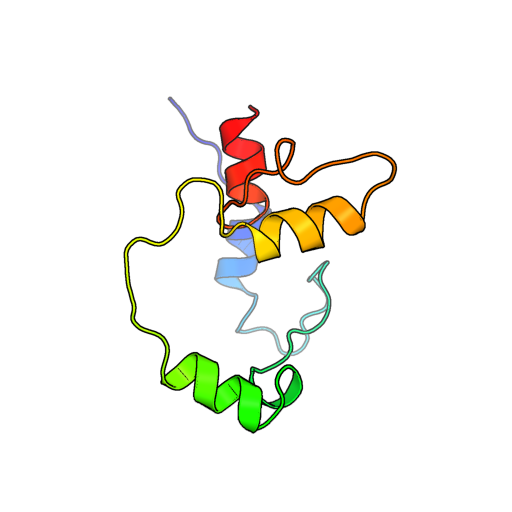Y A O 1
ATOM 651 N N . SER A 1 83 ? -2.319 6.128 -3.169 1.00 96.38 83 SER A N 1
ATOM 652 C CA . SER A 1 83 ? -2.533 7.581 -3.217 1.00 96.38 83 SER A CA 1
ATOM 653 C C . SER A 1 83 ? -3.114 8.074 -4.546 1.00 96.38 83 SER A C 1
ATOM 655 O O . SER A 1 83 ? -3.674 9.165 -4.590 1.00 96.38 83 SER A O 1
ATOM 657 N N . ALA A 1 84 ? -3.015 7.284 -5.619 1.00 95.94 84 ALA A N 1
ATOM 658 C CA . ALA A 1 84 ? -3.604 7.617 -6.912 1.00 95.94 84 ALA A CA 1
ATOM 659 C C . ALA A 1 84 ? -5.136 7.740 -6.829 1.00 95.94 84 ALA A C 1
ATOM 661 O O . ALA A 1 84 ? -5.688 8.729 -7.308 1.00 95.94 84 ALA A O 1
ATOM 662 N N . GLU A 1 85 ? -5.819 6.798 -6.165 1.00 97.56 85 GLU A N 1
ATOM 663 C CA . GLU A 1 85 ? -7.266 6.899 -5.939 1.00 97.56 85 GLU A CA 1
ATOM 664 C C . GLU A 1 85 ? -7.600 8.058 -4.992 1.00 97.56 85 GLU A C 1
ATOM 666 O O . GLU A 1 85 ? -8.535 8.809 -5.264 1.00 97.56 85 GLU A O 1
ATOM 671 N N . ALA A 1 86 ? -6.813 8.269 -3.930 1.00 97.31 86 ALA A N 1
ATOM 672 C CA . ALA A 1 86 ? -7.007 9.422 -3.049 1.00 97.31 86 ALA A CA 1
ATOM 673 C C . ALA A 1 86 ? -6.944 10.752 -3.819 1.00 97.31 86 ALA A C 1
ATOM 675 O O . ALA A 1 86 ? -7.808 11.606 -3.638 1.00 97.31 86 ALA A O 1
ATOM 676 N N . ASN A 1 87 ? -5.963 10.913 -4.712 1.00 96.50 87 ASN A N 1
ATOM 677 C CA . ASN A 1 87 ? -5.853 12.097 -5.563 1.00 96.50 87 ASN A CA 1
ATOM 678 C C . ASN A 1 87 ? -7.056 12.227 -6.503 1.00 96.50 87 ASN A C 1
ATOM 680 O O . ASN A 1 87 ? -7.599 13.319 -6.637 1.00 96.50 87 ASN A O 1
ATOM 684 N N . PHE A 1 88 ? -7.489 11.126 -7.125 1.00 95.25 88 PHE A N 1
ATOM 685 C CA . PHE A 1 88 ? -8.627 11.124 -8.044 1.00 95.25 88 PHE A CA 1
ATOM 686 C C . PHE A 1 88 ? -9.942 11.529 -7.361 1.00 95.25 88 PHE A C 1
ATOM 688 O O . PHE A 1 88 ? -10.717 12.287 -7.931 1.00 95.25 88 PHE A O 1
ATOM 695 N N . LEU A 1 89 ? -10.186 11.067 -6.132 1.00 95.81 89 LEU A N 1
ATOM 696 C CA . LEU A 1 89 ? -11.396 11.410 -5.374 1.00 95.81 89 LEU A CA 1
ATOM 697 C C . LEU A 1 89 ? -11.424 12.871 -4.898 1.00 95.81 89 LEU A C 1
ATOM 699 O O . LEU A 1 89 ? -12.498 13.395 -4.610 1.00 95.81 89 LEU A O 1
ATOM 703 N N . MET A 1 90 ? -10.258 13.511 -4.791 1.00 92.44 90 MET A N 1
ATOM 704 C CA . MET A 1 90 ? -10.108 14.885 -4.300 1.00 92.44 90 MET A CA 1
ATOM 705 C C . MET A 1 90 ? -10.040 15.941 -5.412 1.00 92.44 90 MET A C 1
ATOM 707 O O . MET A 1 90 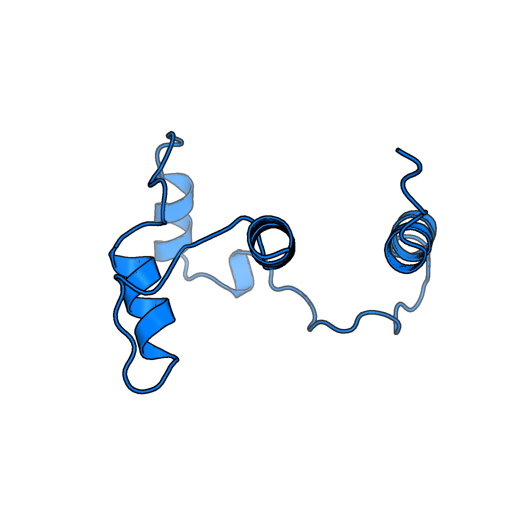? -10.083 17.130 -5.089 1.00 92.44 90 MET A O 1
ATOM 711 N N . ALA A 1 91 ? -9.874 15.519 -6.670 1.00 78.50 91 ALA A N 1
ATOM 712 C CA . ALA A 1 91 ? -9.695 16.385 -7.835 1.00 78.50 91 ALA A CA 1
ATOM 713 C C . ALA A 1 91 ? -11.032 16.736 -8.512 1.00 78.50 91 ALA A C 1
ATOM 715 O O . ALA A 1 91 ? -11.679 17.704 -8.050 1.00 78.50 91 ALA A O 1
#

pLDDT: mean 95.15, std 3.83, range [73.88, 98.44]

Secondary structure (DSSP, 8-state):
-PPPP-HHHHHHHHHTTT-SS----SSPPPPPHHHHS-HHHHHHHHT-------TT--HHHHHHHHTTSTT--GGG----SHHHHHHHHH-

Radius of gyration: 17.93 Å; Cα contacts (8 Å, |Δi|>4): 37; chains: 1; bounding box: 36×34×41 Å

Sequence (91 aa):
MQIEEFTLERIQSLYENIVEYNLSDSGVHPYSLNELLSPEEREKVLAAELGYGWTNGAVVLREAIAATYKNRTADEVMVTNGSAEANFLMA

Foldseek 3Di:
DDDDDPVVVVVCVVPVPPDPDDPPDPDDDDDDCPRVDDPVVVVVVVVDDDDPADQQHDQVVLQVVQVVDPPGHSVPGGDDPPCVVVVVVVD